Protein AF-W2RFT2-F1 (afdb_monomer_lite)

Structure (mmCIF, N/CA/C/O backbone):
data_AF-W2RFT2-F1
#
_entry.id   AF-W2RFT2-F1
#
loop_
_atom_site.group_PDB
_atom_site.id
_atom_site.type_symbol
_atom_site.label_atom_id
_atom_site.label_alt_id
_atom_site.label_comp_id
_atom_site.label_asym_id
_atom_site.label_entity_id
_atom_site.label_seq_id
_atom_site.pdbx_PDB_ins_code
_atom_site.Cartn_x
_atom_site.Cartn_y
_atom_site.Cartn_z
_atom_site.occupancy
_atom_site.B_iso_or_equiv
_atom_site.auth_seq_id
_atom_site.auth_comp_id
_atom_site.auth_asym_id
_atom_site.auth_atom_id
_atom_site.pdbx_PDB_model_num
ATOM 1 N N . MET A 1 1 ? 0.121 7.613 2.760 1.00 93.19 1 MET A N 1
ATOM 2 C CA . MET A 1 1 ? -0.477 6.296 3.058 1.00 93.19 1 MET A CA 1
ATOM 3 C C . MET A 1 1 ? 0.446 5.526 3.986 1.00 93.19 1 MET A C 1
ATOM 5 O O . MET A 1 1 ? 1.654 5.618 3.805 1.00 93.19 1 MET A O 1
ATOM 9 N N . CYS A 1 2 ? -0.088 4.808 4.969 1.00 94.81 2 CYS A N 1
ATOM 10 C CA . CYS A 1 2 ? 0.691 3.955 5.868 1.00 94.81 2 CYS A CA 1
ATOM 11 C C . CYS A 1 2 ? 0.665 2.495 5.385 1.00 94.81 2 CYS A C 1
ATOM 13 O O . CYS A 1 2 ? -0.384 1.995 4.985 1.00 94.81 2 CYS A O 1
ATOM 15 N N . GLU A 1 3 ? 1.816 1.828 5.404 1.00 95.19 3 GLU A N 1
ATOM 16 C CA . GLU A 1 3 ? 1.982 0.445 4.951 1.00 95.19 3 GLU A CA 1
ATOM 17 C C . GLU A 1 3 ? 1.470 -0.546 6.004 1.00 95.19 3 GLU A C 1
ATOM 19 O O . GLU A 1 3 ? 2.063 -0.678 7.078 1.00 95.19 3 GLU A O 1
ATOM 24 N N . LEU A 1 4 ? 0.383 -1.259 5.710 1.00 94.44 4 LEU A N 1
ATOM 25 C CA . LEU A 1 4 ? -0.156 -2.299 6.587 1.00 94.44 4 LEU A CA 1
ATOM 26 C C . LEU A 1 4 ? 0.537 -3.643 6.361 1.00 94.44 4 LEU A C 1
ATOM 28 O O . LEU A 1 4 ? 0.869 -4.321 7.337 1.00 94.44 4 LEU A O 1
ATOM 32 N N . ASP A 1 5 ? 0.728 -4.015 5.096 1.00 93.50 5 ASP A N 1
ATOM 33 C CA . ASP A 1 5 ? 1.350 -5.270 4.680 1.00 93.50 5 ASP A CA 1
ATOM 34 C C . ASP A 1 5 ? 1.719 -5.238 3.196 1.00 93.50 5 ASP A C 1
ATOM 36 O O . ASP A 1 5 ? 0.999 -4.633 2.404 1.00 93.50 5 ASP A O 1
ATOM 40 N N . PHE A 1 6 ? 2.766 -5.955 2.800 1.00 93.38 6 PHE A N 1
ATOM 41 C CA . PHE A 1 6 ? 3.185 -6.031 1.405 1.00 93.38 6 PHE A CA 1
ATOM 42 C C . PHE A 1 6 ? 3.555 -7.454 0.993 1.00 93.38 6 PHE A C 1
ATOM 44 O O . PHE A 1 6 ? 4.155 -8.212 1.749 1.00 93.38 6 PHE A O 1
ATOM 51 N N . GLU A 1 7 ? 3.258 -7.792 -0.258 1.00 91.88 7 GLU A N 1
ATOM 52 C CA . GLU A 1 7 ? 3.575 -9.087 -0.856 1.00 91.88 7 GLU A CA 1
ATOM 53 C C . GLU A 1 7 ? 4.327 -8.904 -2.181 1.00 91.88 7 GLU A C 1
ATOM 55 O O . GLU A 1 7 ? 4.038 -8.001 -2.974 1.00 91.88 7 GLU A O 1
ATOM 60 N N . ARG A 1 8 ? 5.318 -9.763 -2.445 1.00 88.38 8 ARG A N 1
ATOM 61 C CA . ARG A 1 8 ? 5.943 -9.845 -3.771 1.00 88.38 8 ARG A CA 1
ATOM 62 C C . ARG A 1 8 ? 5.053 -10.671 -4.681 1.00 88.38 8 ARG A C 1
ATOM 64 O O . ARG A 1 8 ? 4.617 -11.753 -4.316 1.00 88.38 8 ARG A O 1
ATOM 71 N N . ILE A 1 9 ? 4.815 -10.164 -5.882 1.00 88.38 9 ILE A N 1
ATOM 72 C CA . ILE A 1 9 ? 4.056 -10.896 -6.895 1.00 88.38 9 ILE A CA 1
ATOM 73 C C . ILE A 1 9 ? 4.961 -12.008 -7.435 1.00 88.38 9 ILE A C 1
ATOM 75 O O . ILE A 1 9 ? 6.084 -11.704 -7.831 1.00 88.38 9 ILE A O 1
ATOM 79 N N . ASP A 1 10 ? 4.462 -13.247 -7.523 1.00 73.69 10 ASP A N 1
ATOM 80 C CA . ASP A 1 10 ? 5.185 -14.509 -7.826 1.00 73.69 10 ASP A CA 1
ATOM 81 C C . ASP A 1 10 ? 6.162 -14.490 -9.017 1.00 73.69 10 ASP A C 1
ATOM 83 O O . ASP A 1 10 ? 7.015 -15.360 -9.166 1.00 73.69 10 ASP A O 1
ATOM 87 N N . THR A 1 11 ? 6.064 -13.495 -9.897 1.00 70.56 11 THR A N 1
ATOM 88 C CA . THR A 1 11 ? 6.973 -13.327 -11.039 1.00 70.56 11 THR A CA 1
ATOM 89 C C . THR A 1 11 ? 8.139 -12.376 -10.770 1.00 70.56 11 THR A C 1
ATOM 91 O O . THR A 1 11 ? 8.927 -12.102 -11.677 1.00 70.56 11 THR A O 1
ATOM 94 N N . ASP A 1 12 ? 8.250 -11.852 -9.548 1.00 68.19 12 ASP A N 1
ATOM 95 C CA . ASP A 1 12 ? 9.243 -10.858 -9.140 1.00 68.19 12 ASP A CA 1
ATOM 96 C C . ASP A 1 12 ? 9.222 -9.589 -10.010 1.00 68.19 12 ASP A C 1
ATOM 98 O O . ASP A 1 12 ? 10.237 -8.917 -10.224 1.00 68.19 12 ASP A O 1
ATOM 102 N N . LYS A 1 13 ? 8.042 -9.299 -10.571 1.00 83.19 13 LYS A N 1
ATOM 103 C CA . LYS A 1 13 ? 7.777 -8.157 -11.455 1.00 83.19 13 LYS A CA 1
ATOM 104 C C . LYS A 1 13 ? 7.172 -6.972 -10.713 1.00 83.19 13 LYS A C 1
ATOM 106 O O . LYS A 1 13 ? 6.931 -5.942 -11.335 1.00 83.19 13 LYS A O 1
ATOM 111 N N . GLY A 1 14 ? 6.898 -7.108 -9.420 1.00 88.12 14 GLY A N 1
ATOM 112 C CA . GLY A 1 14 ? 6.308 -6.046 -8.628 1.00 88.12 14 GLY A CA 1
ATOM 113 C C . GLY A 1 14 ? 6.002 -6.454 -7.196 1.00 88.12 14 GLY A C 1
ATOM 114 O O . GLY A 1 14 ? 6.162 -7.610 -6.800 1.00 88.12 14 GLY A O 1
ATOM 115 N N . THR A 1 15 ? 5.546 -5.471 -6.435 1.00 91.06 15 THR A N 1
ATOM 116 C CA . THR A 1 15 ? 5.120 -5.594 -5.046 1.00 91.06 15 THR A CA 1
ATOM 117 C C . THR A 1 15 ? 3.688 -5.094 -4.944 1.00 91.06 15 THR A C 1
ATOM 119 O O . THR A 1 15 ? 3.382 -4.002 -5.421 1.00 91.06 15 THR A O 1
ATOM 122 N N . ARG A 1 16 ? 2.807 -5.868 -4.320 1.00 93.38 16 ARG A N 1
ATOM 123 C CA . ARG A 1 16 ? 1.469 -5.416 -3.956 1.00 93.38 16 ARG A CA 1
ATOM 124 C C . ARG A 1 16 ? 1.496 -4.934 -2.513 1.00 93.38 16 ARG A C 1
ATOM 126 O O . ARG A 1 16 ? 1.894 -5.663 -1.615 1.00 93.38 16 ARG A O 1
ATOM 133 N N . LEU A 1 17 ? 1.117 -3.679 -2.329 1.00 94.81 17 LEU A N 1
ATOM 134 C CA . LEU A 1 17 ? 1.065 -2.987 -1.051 1.00 94.81 17 LEU A CA 1
ATOM 135 C C . LEU A 1 17 ? -0.378 -2.945 -0.569 1.00 94.81 17 LEU A C 1
ATOM 137 O O . LEU A 1 17 ? -1.304 -2.712 -1.357 1.00 94.81 17 LEU A O 1
ATOM 141 N N . THR A 1 18 ? -0.559 -3.132 0.726 1.00 95.56 18 THR A N 1
ATOM 142 C CA . THR A 1 18 ? -1.825 -2.944 1.422 1.00 95.56 18 THR A CA 1
ATOM 143 C C . THR A 1 18 ? -1.675 -1.711 2.283 1.00 95.56 18 THR A C 1
ATOM 145 O O . THR A 1 18 ? -0.946 -1.697 3.271 1.00 95.56 18 THR A O 1
ATOM 148 N N . LEU A 1 19 ? -2.357 -0.650 1.876 1.00 95.81 19 LEU A N 1
ATOM 149 C CA . LEU A 1 19 ? -2.182 0.677 2.432 1.00 95.81 19 LEU A CA 1
ATOM 150 C C . LEU A 1 19 ? -3.406 1.077 3.245 1.00 95.81 19 LEU A C 1
ATOM 152 O O . LEU A 1 19 ? -4.535 0.823 2.839 1.00 95.81 19 LEU A O 1
ATOM 156 N N . ILE A 1 20 ? -3.174 1.753 4.361 1.00 94.81 20 ILE A N 1
ATOM 157 C CA . ILE A 1 20 ? -4.200 2.450 5.139 1.00 94.81 20 ILE A CA 1
ATOM 158 C C . ILE A 1 20 ? -3.902 3.950 5.137 1.00 94.81 20 ILE A C 1
ATOM 160 O O . ILE A 1 20 ? -2.869 4.405 4.626 1.00 94.81 20 ILE A O 1
ATOM 164 N N . ASP A 1 21 ? -4.809 4.731 5.710 1.00 92.31 21 ASP A N 1
ATOM 165 C CA . ASP A 1 21 ? -4.631 6.172 5.802 1.00 92.31 21 ASP A CA 1
ATOM 166 C C . ASP A 1 21 ? -3.307 6.555 6.499 1.00 92.31 21 ASP A C 1
ATOM 168 O O . ASP A 1 21 ? -2.823 5.874 7.404 1.00 92.31 21 ASP A O 1
ATOM 172 N N . ALA A 1 22 ? -2.684 7.646 6.052 1.00 89.25 22 ALA A N 1
ATOM 173 C CA . ALA A 1 22 ? -1.402 8.114 6.570 1.00 89.25 22 ALA A CA 1
ATOM 174 C C . ALA A 1 22 ? -1.467 8.462 8.066 1.00 89.25 22 ALA A C 1
ATOM 176 O O . ALA A 1 22 ? -0.518 8.170 8.795 1.00 89.25 22 ALA A O 1
ATOM 177 N N . GLU A 1 23 ? -2.587 9.028 8.528 1.00 87.69 23 GLU A N 1
ATOM 178 C CA . GLU A 1 23 ? -2.797 9.413 9.932 1.00 87.69 23 GLU A CA 1
ATOM 179 C C . GLU A 1 23 ? -2.771 8.200 10.871 1.00 87.69 23 GLU A C 1
ATOM 181 O O . GLU A 1 23 ? -2.335 8.286 12.022 1.00 87.69 23 GLU A O 1
ATOM 186 N N . SER A 1 24 ? -3.120 7.024 10.340 1.00 86.69 24 SER A N 1
ATOM 187 C CA . SER A 1 24 ? -3.031 5.754 11.062 1.00 86.69 24 SER A CA 1
ATOM 188 C C . SER A 1 24 ? -1.593 5.376 11.438 1.00 86.69 24 SER A C 1
ATOM 190 O O . SER A 1 24 ? -1.393 4.561 12.338 1.00 86.69 24 SER A O 1
ATOM 192 N N . GLY A 1 25 ? -0.580 5.980 10.805 1.00 85.19 25 GLY A N 1
ATOM 193 C CA . GLY A 1 25 ? 0.831 5.736 11.106 1.00 85.19 25 GLY A CA 1
ATOM 194 C C . GLY A 1 25 ? 1.216 6.054 12.555 1.00 85.19 25 GLY A C 1
ATOM 195 O O . GLY A 1 25 ? 1.999 5.313 13.148 1.00 85.19 25 GLY A O 1
ATOM 196 N N . VAL A 1 26 ? 0.615 7.084 13.170 1.00 88.94 26 VAL A N 1
ATOM 197 C CA . VAL A 1 26 ? 0.888 7.463 14.576 1.00 88.94 26 VAL A CA 1
ATOM 198 C C . VAL A 1 26 ? 0.495 6.340 15.540 1.00 88.94 26 VAL A C 1
ATOM 200 O O . VAL A 1 26 ? 1.195 6.056 16.509 1.00 88.94 26 VAL A O 1
ATOM 203 N N . GLN A 1 27 ? -0.625 5.668 15.261 1.00 90.00 27 GLN A N 1
ATOM 204 C CA . GLN A 1 27 ? -1.195 4.617 16.109 1.00 90.00 27 GLN A CA 1
ATOM 205 C C . GLN A 1 27 ? -1.107 3.236 15.454 1.00 90.00 27 GLN A C 1
ATOM 207 O O . GLN A 1 27 ? -1.919 2.350 15.741 1.00 90.00 27 GLN A O 1
ATOM 212 N N . PHE A 1 28 ? -0.108 3.033 14.589 1.00 91.81 28 PHE A N 1
ATOM 213 C CA . PHE A 1 28 ? -0.028 1.867 13.715 1.00 91.81 28 PHE A CA 1
ATOM 214 C C . PHE A 1 28 ? -0.171 0.539 14.468 1.00 91.81 28 PHE A C 1
ATOM 216 O O . PHE A 1 28 ? -0.935 -0.330 14.058 1.00 91.81 28 PHE A O 1
ATOM 223 N N . LYS A 1 29 ? 0.509 0.389 15.615 1.00 92.31 29 LYS A N 1
ATOM 224 C CA . LYS A 1 29 ? 0.441 -0.836 16.432 1.00 92.31 29 LYS A CA 1
ATOM 225 C C . LYS A 1 29 ? -0.991 -1.151 16.875 1.00 92.31 29 LYS A C 1
ATOM 227 O O . LYS A 1 29 ? -1.447 -2.279 16.709 1.00 92.31 29 LYS A O 1
ATOM 232 N N . SER A 1 30 ? -1.705 -0.156 17.399 1.00 92.56 30 SER A N 1
ATOM 233 C CA . SER A 1 30 ? -3.087 -0.303 17.865 1.00 92.56 30 SER A CA 1
ATOM 234 C C . SER A 1 30 ? -4.040 -0.599 16.709 1.00 92.56 30 SER A C 1
ATOM 236 O O . SER A 1 30 ? -4.903 -1.469 16.818 1.00 92.56 30 SER A O 1
ATOM 238 N N . ILE A 1 31 ? -3.864 0.092 15.581 1.00 91.81 31 ILE A N 1
ATOM 239 C CA . ILE A 1 31 ? -4.686 -0.098 14.383 1.00 91.81 31 ILE A CA 1
ATOM 240 C C . ILE A 1 31 ? -4.460 -1.486 13.788 1.00 91.81 31 ILE A C 1
ATOM 242 O O . ILE A 1 31 ? -5.428 -2.176 13.483 1.00 91.81 31 ILE A O 1
ATOM 246 N N . ARG A 1 32 ? -3.214 -1.960 13.722 1.00 92.50 32 ARG A N 1
ATOM 247 C CA . ARG A 1 32 ? -2.889 -3.305 13.233 1.00 92.50 32 ARG A CA 1
ATOM 248 C C . ARG A 1 32 ? -3.581 -4.398 14.050 1.00 92.50 32 ARG A C 1
ATOM 250 O O . ARG A 1 32 ? -4.136 -5.326 13.468 1.00 92.50 32 ARG A O 1
ATOM 257 N N . VAL A 1 33 ? -3.618 -4.265 15.379 1.00 93.38 33 VAL A N 1
ATOM 258 C CA . VAL A 1 33 ? -4.352 -5.198 16.255 1.00 93.38 33 VAL A CA 1
ATOM 259 C C . VAL A 1 33 ? -5.858 -5.156 15.977 1.00 93.38 33 VAL A C 1
ATOM 261 O O . VAL A 1 33 ? -6.494 -6.206 15.918 1.00 93.38 33 VAL A O 1
ATOM 264 N N . LYS A 1 34 ? -6.444 -3.968 15.769 1.00 91.69 34 LYS A N 1
ATOM 265 C CA . LYS A 1 34 ? -7.864 -3.843 15.391 1.00 91.69 34 LYS A CA 1
ATOM 266 C C . LYS A 1 34 ? -8.143 -4.518 14.046 1.00 91.69 34 LYS A C 1
ATOM 268 O O . LYS A 1 34 ? -9.092 -5.288 13.948 1.00 91.69 34 LYS A O 1
ATOM 273 N N . PHE A 1 35 ? -7.283 -4.308 13.050 1.00 91.38 35 PHE A N 1
ATOM 274 C CA . PHE A 1 35 ? -7.393 -4.938 11.732 1.00 91.38 35 PHE A CA 1
ATOM 275 C C . PHE A 1 35 ? -7.368 -6.466 11.799 1.00 91.38 35 PHE A C 1
ATOM 277 O O . PHE A 1 35 ? -8.152 -7.114 11.115 1.00 91.38 35 PHE A O 1
ATOM 284 N N . GLN A 1 36 ? -6.527 -7.053 12.652 1.00 89.94 36 GLN A N 1
ATOM 285 C CA . GLN A 1 36 ? -6.466 -8.509 12.833 1.00 89.94 36 GLN A CA 1
ATOM 286 C C . GLN A 1 36 ? -7.768 -9.112 13.382 1.00 89.94 36 GLN A C 1
ATOM 288 O O . GLN A 1 36 ? -8.023 -10.293 13.165 1.00 89.94 36 GLN A O 1
ATOM 293 N N . ARG A 1 37 ? -8.596 -8.317 14.073 1.00 93.25 37 ARG A N 1
ATOM 294 C CA . ARG A 1 37 ? -9.890 -8.749 14.631 1.00 93.25 37 ARG A CA 1
ATOM 295 C C . ARG A 1 37 ? -11.057 -8.607 13.650 1.00 93.25 37 ARG A C 1
ATOM 297 O O . ARG A 1 37 ? -12.128 -9.148 13.909 1.00 93.25 37 ARG A O 1
ATOM 304 N N . LEU A 1 38 ? -10.877 -7.863 12.561 1.00 92.38 38 LEU A N 1
ATOM 305 C CA . LEU A 1 38 ? -11.882 -7.724 11.509 1.00 92.38 38 LEU A CA 1
ATOM 306 C C . LEU A 1 38 ? -11.847 -8.950 10.589 1.00 92.38 38 LEU A C 1
ATOM 308 O O . LEU A 1 38 ? -10.768 -9.459 10.274 1.00 92.38 38 LEU A O 1
ATOM 312 N N . ASP A 1 39 ? -13.012 -9.393 10.117 1.00 92.38 39 ASP A N 1
ATOM 313 C CA . ASP A 1 39 ? -13.085 -10.340 9.000 1.00 92.38 39 ASP A CA 1
ATOM 314 C C . ASP A 1 39 ? -12.628 -9.685 7.690 1.00 92.38 39 ASP A C 1
ATOM 316 O O . ASP A 1 39 ? -12.435 -8.471 7.590 1.00 92.38 39 ASP A O 1
ATOM 320 N N . GLU A 1 40 ? -12.421 -10.515 6.675 1.00 87.56 40 GLU A N 1
ATOM 321 C CA . GLU A 1 40 ? -11.818 -10.094 5.419 1.00 87.56 40 GLU A CA 1
ATOM 322 C C . GLU A 1 40 ? -12.611 -9.005 4.685 1.00 87.56 40 GLU A C 1
ATOM 324 O O . GLU A 1 40 ? -11.995 -8.074 4.162 1.00 87.56 40 GLU A O 1
ATOM 329 N N . LEU A 1 41 ? -13.945 -9.083 4.675 1.00 88.19 41 LEU A N 1
ATOM 330 C CA . LEU A 1 41 ? -14.794 -8.119 3.966 1.00 88.19 41 LEU A CA 1
ATOM 331 C C . LEU A 1 41 ? -14.699 -6.746 4.632 1.00 88.19 41 LEU A C 1
ATOM 333 O O . LEU A 1 41 ? -14.438 -5.743 3.969 1.00 88.19 41 LEU A O 1
ATOM 337 N N . ARG A 1 42 ? -14.785 -6.701 5.968 1.00 89.62 42 ARG A N 1
ATOM 338 C CA . ARG A 1 42 ? -14.607 -5.444 6.712 1.00 89.62 42 ARG A CA 1
ATOM 339 C C . ARG A 1 42 ? -13.206 -4.866 6.552 1.00 89.62 42 ARG A C 1
ATOM 341 O O . ARG A 1 42 ? -13.070 -3.654 6.440 1.00 89.62 42 ARG A O 1
ATOM 348 N N . ARG A 1 43 ? -12.156 -5.695 6.499 1.00 90.81 43 ARG A N 1
ATOM 349 C CA . ARG A 1 43 ? -10.786 -5.201 6.253 1.00 90.81 43 ARG A CA 1
ATOM 350 C C . ARG A 1 43 ? -10.661 -4.497 4.902 1.00 90.81 43 ARG A C 1
ATOM 352 O O . ARG A 1 43 ? -10.016 -3.453 4.843 1.00 90.81 43 ARG A O 1
ATOM 359 N N . LYS A 1 44 ? -11.281 -5.037 3.843 1.00 89.44 44 LYS A N 1
ATOM 360 C CA . LYS A 1 44 ? -11.208 -4.492 2.471 1.00 89.44 44 LYS A CA 1
ATOM 361 C C . LYS A 1 44 ? -11.717 -3.054 2.359 1.00 89.44 44 LYS A C 1
ATOM 363 O O . LYS A 1 44 ? -11.170 -2.281 1.581 1.00 89.44 44 LYS A O 1
ATOM 368 N N . GLN A 1 45 ? -12.682 -2.670 3.194 1.00 89.81 45 GLN A N 1
ATOM 369 C CA . GLN A 1 45 ? -13.266 -1.324 3.198 1.00 89.81 45 GLN A CA 1
ATOM 370 C C . GLN A 1 45 ? -12.304 -0.229 3.681 1.00 89.81 45 GLN A C 1
ATOM 372 O O . GLN A 1 45 ? -12.491 0.939 3.351 1.00 89.81 45 GLN A O 1
ATOM 377 N N . TYR A 1 46 ? -11.271 -0.591 4.446 1.00 91.25 46 TYR A N 1
ATOM 378 C CA . TYR A 1 46 ? -10.322 0.361 5.031 1.00 91.25 46 TYR A CA 1
ATOM 379 C C . TYR A 1 46 ? -8.950 0.352 4.356 1.00 91.25 46 TYR A C 1
ATOM 381 O O . TYR A 1 46 ? -8.063 1.099 4.773 1.00 91.25 46 TYR A O 1
ATOM 389 N N . VAL A 1 47 ? -8.751 -0.506 3.352 1.00 94.12 47 VAL A N 1
ATOM 390 C CA . VAL A 1 47 ? -7.466 -0.640 2.665 1.00 94.12 47 VAL A CA 1
ATOM 391 C C . VAL A 1 47 ? -7.541 -0.146 1.232 1.00 94.12 47 VAL A C 1
ATOM 393 O O . VAL A 1 47 ? -8.527 -0.319 0.518 1.00 94.12 47 VAL A O 1
ATOM 396 N N . PHE A 1 48 ? -6.430 0.426 0.797 1.00 95.75 48 PHE A N 1
ATOM 397 C CA . PHE A 1 48 ? -6.137 0.694 -0.594 1.00 95.75 48 PHE A CA 1
ATOM 398 C C . PHE A 1 48 ? -5.050 -0.278 -1.056 1.00 95.75 48 PHE A C 1
ATOM 400 O O . PHE A 1 48 ? -3.956 -0.311 -0.490 1.00 95.75 48 PHE A O 1
ATOM 407 N N . HIS A 1 49 ? -5.327 -1.076 -2.083 1.00 95.81 49 HIS A N 1
ATOM 408 C CA . HIS A 1 49 ? -4.323 -1.954 -2.676 1.00 95.81 49 HIS A CA 1
ATOM 409 C C . HIS A 1 49 ? -3.567 -1.231 -3.784 1.00 95.81 49 HIS A C 1
ATOM 411 O O . HIS A 1 49 ? -4.146 -0.833 -4.795 1.00 95.81 49 HIS A O 1
ATOM 417 N N . LEU A 1 50 ? -2.253 -1.111 -3.637 1.00 95.44 50 LEU A N 1
ATOM 418 C CA . LEU A 1 50 ? -1.401 -0.515 -4.657 1.00 95.44 50 LEU A CA 1
ATOM 419 C C . LEU A 1 50 ? -0.466 -1.567 -5.235 1.00 95.44 50 LEU A C 1
ATOM 421 O O . LEU A 1 50 ? 0.357 -2.133 -4.524 1.00 95.44 50 LEU A O 1
ATOM 425 N N . THR A 1 51 ? -0.547 -1.797 -6.541 1.00 94.00 51 THR A N 1
ATOM 426 C CA . THR A 1 51 ? 0.426 -2.646 -7.233 1.00 94.00 51 THR A CA 1
ATOM 427 C C . THR A 1 51 ? 1.573 -1.797 -7.762 1.00 94.00 51 THR A C 1
ATOM 429 O O . THR A 1 51 ? 1.389 -1.012 -8.691 1.00 94.00 51 THR A O 1
ATOM 432 N N . LEU A 1 52 ? 2.763 -1.954 -7.192 1.00 91.69 52 LEU A N 1
ATOM 433 C CA . LEU A 1 52 ? 3.987 -1.338 -7.682 1.00 91.69 52 LEU A CA 1
ATOM 434 C C . LEU A 1 52 ? 4.719 -2.296 -8.621 1.00 91.69 52 LEU A C 1
ATOM 436 O O . LEU A 1 52 ? 5.285 -3.293 -8.186 1.00 91.69 52 LEU A O 1
ATOM 440 N N . TRP A 1 53 ? 4.757 -1.969 -9.904 1.00 89.69 53 TRP A N 1
ATOM 441 C CA . TRP A 1 53 ? 5.496 -2.727 -10.906 1.00 89.69 53 TRP A CA 1
ATOM 442 C C . TRP A 1 53 ? 6.965 -2.316 -10.920 1.00 89.69 53 TRP A C 1
ATOM 444 O O . TRP A 1 53 ? 7.285 -1.126 -10.993 1.00 89.69 53 TRP A O 1
ATOM 454 N N . ASP A 1 54 ? 7.857 -3.302 -10.882 1.00 84.31 54 ASP A N 1
ATOM 455 C CA . ASP A 1 54 ? 9.292 -3.078 -10.996 1.00 84.31 54 ASP A CA 1
ATOM 456 C C . ASP A 1 54 ? 9.658 -2.617 -12.414 1.00 84.31 54 ASP A C 1
ATOM 458 O O . ASP A 1 54 ? 9.045 -3.045 -13.403 1.00 84.31 54 ASP A O 1
ATOM 462 N N . PRO A 1 55 ? 10.690 -1.767 -12.556 1.00 79.88 55 PRO A N 1
ATOM 463 C CA . PRO A 1 55 ? 11.238 -1.478 -13.868 1.00 79.88 55 PRO A CA 1
ATOM 464 C C . PRO A 1 55 ? 11.784 -2.766 -14.495 1.00 79.88 55 PRO A C 1
ATOM 466 O O . PRO A 1 55 ? 12.186 -3.709 -13.805 1.00 79.88 55 PRO A O 1
ATOM 469 N N . LYS A 1 56 ? 11.858 -2.805 -15.831 1.00 75.56 56 LYS A N 1
ATOM 470 C CA . LYS A 1 56 ? 12.524 -3.913 -16.528 1.00 75.56 56 LYS A CA 1
ATOM 471 C C . LYS A 1 56 ? 13.946 -4.061 -15.978 1.00 75.56 56 LYS A C 1
ATOM 473 O O . LYS A 1 56 ? 14.733 -3.118 -16.046 1.00 75.56 56 LYS A O 1
ATOM 478 N N . LYS A 1 57 ? 14.260 -5.241 -15.431 1.00 68.00 57 LYS A N 1
ATOM 479 C CA . LYS A 1 57 ? 15.543 -5.524 -14.776 1.00 68.00 57 LYS A CA 1
ATOM 480 C C . LYS A 1 57 ? 16.700 -5.202 -15.731 1.00 68.00 57 LYS A C 1
ATOM 482 O O . LYS A 1 57 ? 16.855 -5.855 -16.763 1.00 68.00 57 LYS A O 1
ATOM 487 N N . LYS A 1 58 ? 17.537 -4.222 -15.377 1.00 61.03 58 LYS A N 1
ATOM 488 C CA . LYS A 1 58 ? 18.890 -4.111 -15.939 1.00 61.03 58 LYS A CA 1
ATOM 489 C C . LYS A 1 58 ? 19.741 -5.209 -15.295 1.00 61.03 58 LYS A C 1
ATOM 491 O O . LYS A 1 58 ? 19.633 -5.458 -14.093 1.00 61.03 58 LYS A O 1
ATOM 496 N N . LYS A 1 59 ? 20.549 -5.903 -16.099 1.00 50.56 59 LYS A N 1
ATOM 497 C CA . LYS A 1 59 ? 21.392 -7.024 -15.652 1.00 50.56 59 LYS A CA 1
ATOM 498 C C . LYS A 1 59 ? 22.245 -6.575 -14.450 1.00 50.56 59 LYS A C 1
ATOM 500 O O . LYS A 1 59 ? 22.995 -5.615 -14.575 1.00 50.56 59 LYS A O 1
ATOM 505 N N . GLY A 1 60 ? 22.097 -7.238 -13.299 1.00 54.12 60 GLY A N 1
ATOM 506 C CA . GLY A 1 60 ? 22.857 -6.944 -12.071 1.00 54.12 60 GLY A CA 1
ATOM 507 C C . GLY A 1 60 ? 22.172 -6.042 -11.033 1.00 54.12 60 GLY A C 1
ATOM 508 O O . GLY A 1 60 ? 22.756 -5.802 -9.982 1.00 54.12 60 GLY A O 1
ATOM 509 N N . SER A 1 61 ? 20.946 -5.563 -11.271 1.00 54.97 61 SER A N 1
ATOM 510 C CA . SER A 1 61 ? 20.187 -4.809 -10.263 1.00 54.97 61 SER A CA 1
ATOM 511 C C . SER A 1 61 ? 19.286 -5.747 -9.453 1.00 54.97 61 SER A C 1
ATOM 513 O O . SER A 1 61 ? 18.291 -6.260 -9.964 1.00 54.97 61 SER A O 1
ATOM 515 N N . GLY A 1 62 ? 19.657 -6.000 -8.195 1.00 52.41 62 GLY A N 1
ATOM 516 C CA . GLY A 1 62 ? 18.770 -6.620 -7.211 1.00 52.41 62 GLY A CA 1
ATOM 517 C C . GLY A 1 62 ? 17.750 -5.600 -6.701 1.00 52.41 62 GLY A C 1
ATOM 518 O O . GLY A 1 62 ? 18.101 -4.450 -6.432 1.00 52.41 62 GLY A O 1
ATOM 519 N N . SER A 1 63 ? 16.486 -5.999 -6.573 1.00 54.88 63 SER A N 1
ATOM 520 C CA . SER A 1 63 ? 15.455 -5.165 -5.957 1.00 54.88 63 SER A CA 1
ATOM 521 C C . SER A 1 63 ? 15.700 -5.099 -4.450 1.00 54.88 63 SER A C 1
ATOM 523 O O . SER A 1 63 ? 15.476 -6.077 -3.741 1.00 54.88 63 SER A O 1
ATOM 525 N N . LYS A 1 64 ? 16.174 -3.954 -3.950 1.00 60.94 64 LYS A N 1
ATOM 526 C CA . LYS A 1 64 ? 16.193 -3.679 -2.510 1.00 60.94 64 LYS A CA 1
ATOM 527 C C . LYS A 1 64 ? 14.749 -3.603 -2.014 1.00 60.94 64 LYS A C 1
ATOM 529 O O . LYS A 1 64 ? 13.923 -2.950 -2.652 1.00 60.94 64 LYS A O 1
ATOM 534 N N . GLU A 1 65 ? 14.458 -4.250 -0.894 1.00 62.56 65 GLU A N 1
ATOM 535 C CA . GLU A 1 65 ? 13.176 -4.114 -0.205 1.00 62.56 65 GLU A CA 1
ATOM 536 C C . GLU A 1 65 ? 12.992 -2.643 0.208 1.00 62.56 65 GLU A C 1
ATOM 538 O O . GLU A 1 65 ? 13.823 -2.082 0.927 1.00 62.56 65 GLU A O 1
ATOM 543 N N . ARG A 1 66 ? 11.979 -1.973 -0.363 1.00 77.12 66 ARG A N 1
ATOM 544 C CA . ARG A 1 66 ? 11.786 -0.512 -0.233 1.00 77.12 66 ARG A CA 1
ATOM 545 C C . ARG A 1 66 ? 10.766 -0.125 0.836 1.00 77.12 66 ARG A C 1
ATOM 547 O O . ARG A 1 66 ? 10.668 1.053 1.167 1.00 77.12 66 ARG A O 1
ATOM 554 N N . PHE A 1 67 ? 10.007 -1.094 1.339 1.00 87.56 67 PHE A N 1
ATOM 555 C CA . PHE A 1 67 ? 8.859 -0.863 2.206 1.00 87.56 67 PHE A CA 1
ATOM 556 C C . PHE A 1 67 ? 9.096 -1.455 3.584 1.00 87.56 67 PHE A C 1
ATOM 558 O O . PHE A 1 67 ? 9.689 -2.521 3.731 1.00 87.56 67 PHE A O 1
ATOM 565 N N . ARG A 1 68 ? 8.620 -0.743 4.601 1.00 91.88 68 ARG A N 1
ATOM 566 C CA . ARG A 1 68 ? 8.592 -1.197 5.985 1.00 91.88 68 ARG A CA 1
ATOM 567 C C . ARG A 1 68 ? 7.152 -1.144 6.459 1.00 91.88 68 ARG A C 1
ATOM 569 O O . ARG A 1 68 ? 6.513 -0.103 6.338 1.00 91.88 68 ARG A O 1
ATOM 576 N N . VAL A 1 69 ? 6.671 -2.232 7.054 1.00 93.50 69 VAL A N 1
ATOM 577 C CA . VAL A 1 69 ? 5.367 -2.264 7.728 1.00 93.50 69 VAL A CA 1
ATOM 578 C C . VAL A 1 69 ? 5.310 -1.158 8.794 1.00 93.50 69 VAL A C 1
ATOM 580 O O . VAL A 1 69 ? 6.220 -1.025 9.616 1.00 93.50 69 VAL A O 1
ATOM 583 N N . GLY A 1 70 ? 4.260 -0.340 8.758 1.00 93.12 70 GLY A N 1
ATOM 584 C CA . GLY A 1 70 ? 4.091 0.865 9.574 1.00 93.12 70 GLY A CA 1
ATOM 585 C C . GLY A 1 70 ? 4.822 2.108 9.054 1.00 93.12 70 GLY A C 1
ATOM 586 O O . GLY A 1 70 ? 4.684 3.181 9.637 1.00 93.12 70 GLY A O 1
ATOM 587 N N . GLY A 1 71 ? 5.597 1.998 7.972 1.00 92.75 71 GLY A N 1
ATOM 588 C CA . GLY A 1 71 ? 6.164 3.145 7.268 1.00 92.75 71 GLY A CA 1
ATOM 589 C C . GLY A 1 71 ? 5.069 3.971 6.595 1.00 92.75 71 GLY A C 1
ATOM 590 O O . GLY A 1 71 ? 4.040 3.436 6.181 1.00 92.75 71 GLY A O 1
ATOM 591 N N . VAL A 1 72 ? 5.276 5.284 6.495 1.00 93.81 72 VAL A N 1
ATOM 592 C CA . VAL A 1 72 ? 4.347 6.188 5.810 1.00 93.81 72 VAL A CA 1
ATOM 593 C C . VAL A 1 72 ? 4.999 6.699 4.543 1.00 93.81 72 VAL A C 1
ATOM 595 O O . VAL A 1 72 ? 6.123 7.189 4.562 1.00 93.81 72 VAL A O 1
ATOM 598 N N . TYR A 1 73 ? 4.278 6.568 3.437 1.00 92.81 73 TYR A N 1
ATOM 599 C CA . TYR A 1 73 ? 4.776 6.855 2.105 1.00 92.81 73 TYR A CA 1
ATOM 600 C C . TYR A 1 73 ? 3.841 7.806 1.364 1.00 92.81 73 TYR A C 1
ATOM 602 O O . TYR A 1 73 ? 2.608 7.705 1.444 1.00 92.81 73 TYR A O 1
ATOM 610 N N . GLU A 1 74 ? 4.439 8.723 0.613 1.00 92.81 74 GLU A N 1
ATOM 611 C CA . GLU A 1 74 ? 3.764 9.490 -0.422 1.00 92.81 74 GLU A CA 1
ATOM 612 C C . GLU A 1 74 ? 3.924 8.759 -1.759 1.00 92.81 74 GLU A C 1
ATOM 614 O O . GLU A 1 74 ? 5.042 8.465 -2.188 1.00 92.81 74 GLU A O 1
ATOM 619 N N . PHE A 1 75 ? 2.798 8.475 -2.414 1.00 92.44 75 PHE A N 1
ATOM 620 C CA . PHE A 1 75 ? 2.750 7.845 -3.729 1.00 92.44 75 PHE A CA 1
ATOM 621 C C . PHE A 1 75 ? 2.229 8.852 -4.753 1.00 92.44 75 PHE A C 1
ATOM 623 O O . PHE A 1 75 ? 1.134 9.393 -4.600 1.00 92.44 75 PHE A O 1
ATOM 630 N N . ARG A 1 76 ? 2.991 9.095 -5.820 1.00 92.19 76 ARG A N 1
ATOM 631 C CA . ARG A 1 76 ? 2.640 10.038 -6.891 1.00 92.19 76 ARG A CA 1
ATOM 632 C C . ARG A 1 76 ? 2.428 9.307 -8.206 1.00 92.19 76 ARG A C 1
ATOM 634 O O . ARG A 1 76 ? 3.095 8.317 -8.486 1.00 92.19 76 ARG A O 1
ATOM 641 N N . LYS A 1 77 ? 1.561 9.863 -9.060 1.00 91.94 77 LYS A N 1
ATOM 642 C CA . LYS A 1 77 ? 1.269 9.337 -10.408 1.00 91.94 77 LYS A CA 1
ATOM 643 C C . LYS A 1 77 ? 0.743 7.892 -10.384 1.00 91.94 77 LYS A C 1
ATOM 645 O O . LYS A 1 77 ? 1.141 7.074 -11.208 1.00 91.94 77 LYS A O 1
ATOM 650 N N . ILE A 1 78 ? -0.142 7.584 -9.434 1.00 93.75 78 ILE A N 1
ATOM 651 C CA . ILE A 1 78 ? -0.873 6.313 -9.423 1.00 93.75 78 ILE A CA 1
ATOM 652 C C . ILE A 1 78 ? -1.786 6.271 -10.657 1.00 93.75 78 ILE A C 1
ATOM 654 O O . ILE A 1 78 ? -2.507 7.224 -10.949 1.00 93.75 78 ILE A O 1
ATOM 658 N N . HIS A 1 79 ? -1.730 5.164 -11.381 1.00 94.00 79 HIS A N 1
ATOM 659 C CA . HIS A 1 79 ? -2.529 4.858 -12.558 1.00 94.00 79 HIS A CA 1
ATOM 660 C C . HIS A 1 79 ? -3.630 3.851 -12.226 1.00 94.00 79 HIS A C 1
ATOM 662 O O . HIS A 1 79 ? -3.565 3.149 -11.215 1.00 94.00 79 HIS A O 1
ATOM 668 N N . SER A 1 80 ? -4.618 3.760 -13.121 1.00 93.69 80 SER A N 1
ATOM 669 C CA . SER A 1 80 ? -5.697 2.769 -13.057 1.00 93.69 80 SER A CA 1
ATOM 670 C C . SER A 1 80 ? -6.347 2.707 -11.675 1.00 93.69 80 SER A C 1
ATOM 672 O O . SER A 1 80 ? -6.473 1.629 -11.104 1.00 93.69 80 SER A O 1
ATOM 674 N N . VAL A 1 81 ? -6.703 3.861 -11.105 1.00 95.19 81 VAL A N 1
ATOM 675 C CA . VAL A 1 81 ? -7.411 3.905 -9.822 1.00 95.19 81 VAL A CA 1
ATOM 676 C C . VAL A 1 81 ? -8.852 3.474 -10.057 1.00 95.19 81 VAL A C 1
ATOM 678 O O . VAL A 1 81 ? -9.553 4.078 -10.866 1.00 95.19 81 VAL A O 1
ATOM 681 N N . HIS A 1 82 ? -9.277 2.412 -9.385 1.00 94.44 82 HIS A N 1
ATOM 682 C CA . HIS A 1 82 ? -10.619 1.856 -9.520 1.00 94.44 82 HIS A CA 1
ATOM 683 C C . HIS A 1 82 ? -11.054 1.175 -8.222 1.00 94.44 82 HIS A C 1
ATOM 685 O O . HIS A 1 82 ? -10.239 0.896 -7.345 1.00 94.44 82 HIS A O 1
ATOM 691 N N . TYR A 1 83 ? -12.353 0.922 -8.096 1.00 93.62 83 TYR A N 1
ATOM 692 C CA . TYR A 1 83 ? -12.927 0.156 -6.997 1.00 93.62 83 TYR A CA 1
ATOM 693 C C . TYR A 1 83 ? -13.416 -1.183 -7.547 1.00 93.62 83 TYR A C 1
ATOM 695 O O . TYR A 1 83 ? -14.253 -1.207 -8.451 1.00 93.62 83 TYR A O 1
ATOM 703 N N . PHE A 1 84 ? -12.862 -2.289 -7.052 1.00 88.31 84 PHE A N 1
ATOM 704 C CA . PHE A 1 84 ? -13.192 -3.637 -7.515 1.00 88.31 84 PHE A CA 1
ATOM 705 C C . PHE A 1 84 ? -13.106 -4.642 -6.369 1.00 88.31 84 PHE A C 1
ATOM 707 O O . PHE A 1 84 ? -12.215 -4.551 -5.526 1.00 88.31 84 PHE A O 1
ATOM 714 N N . ALA A 1 85 ? -14.033 -5.607 -6.350 1.00 86.81 85 ALA A N 1
ATOM 715 C CA . ALA A 1 85 ? -14.132 -6.630 -5.304 1.00 86.81 85 ALA A CA 1
ATOM 716 C C . ALA A 1 85 ? -14.057 -6.038 -3.880 1.00 86.81 85 ALA A C 1
ATOM 718 O O . ALA A 1 85 ? -13.316 -6.527 -3.028 1.00 86.81 85 ALA A O 1
ATOM 719 N N . GLU A 1 86 ? -14.812 -4.955 -3.666 1.00 88.50 86 GLU A N 1
ATOM 720 C CA . GLU A 1 86 ? -14.968 -4.244 -2.387 1.00 88.50 86 GLU A CA 1
ATOM 721 C C . GLU A 1 86 ? -13.723 -3.518 -1.853 1.00 88.50 86 GLU A C 1
ATOM 723 O O . GLU A 1 86 ? -13.749 -2.980 -0.746 1.00 88.50 86 GLU A O 1
ATOM 728 N N . ALA A 1 87 ? -12.649 -3.442 -2.642 1.00 89.25 87 ALA A N 1
ATOM 729 C CA . ALA A 1 87 ? -11.436 -2.724 -2.279 1.00 89.25 87 ALA A CA 1
ATOM 730 C C . ALA A 1 87 ? -11.092 -1.651 -3.317 1.00 89.25 87 ALA A C 1
ATOM 732 O O . ALA A 1 87 ? -11.248 -1.839 -4.527 1.00 89.25 87 ALA A O 1
ATOM 733 N N . ALA A 1 88 ? -10.574 -0.521 -2.839 1.00 93.56 88 ALA A N 1
ATOM 734 C CA . ALA A 1 88 ? -9.980 0.481 -3.711 1.00 93.56 88 ALA A CA 1
ATOM 735 C C . ALA A 1 88 ? -8.593 0.002 -4.159 1.00 93.56 88 ALA A C 1
ATOM 737 O O . ALA A 1 88 ? -7.806 -0.502 -3.355 1.00 93.56 88 ALA A O 1
ATOM 738 N N . GLN A 1 89 ? -8.302 0.134 -5.451 1.00 95.81 89 GLN A N 1
ATOM 739 C CA . GLN A 1 89 ? -7.096 -0.401 -6.068 1.00 95.81 89 GLN A CA 1
ATOM 740 C C . GLN A 1 89 ? -6.440 0.622 -6.993 1.00 95.81 89 GLN A C 1
ATOM 742 O O . GLN A 1 89 ? -7.102 1.476 -7.584 1.00 95.81 89 GLN A O 1
ATOM 747 N N . GLY A 1 90 ? -5.126 0.510 -7.154 1.00 96.00 90 GLY A N 1
ATOM 748 C CA . GLY A 1 90 ? -4.351 1.298 -8.103 1.00 96.00 90 GLY A CA 1
ATOM 749 C C . GLY A 1 90 ? -3.072 0.591 -8.524 1.00 96.00 90 GLY A C 1
ATOM 750 O O . GLY A 1 90 ? -2.686 -0.448 -7.984 1.00 96.00 90 GLY A O 1
ATOM 751 N N . SER A 1 91 ? -2.392 1.158 -9.513 1.00 94.56 91 SER A N 1
ATOM 752 C CA . SER A 1 91 ? -1.114 0.651 -10.006 1.00 94.56 91 SER A CA 1
ATOM 753 C C . SER A 1 91 ? -0.108 1.775 -10.182 1.00 94.56 91 SER A C 1
ATOM 755 O O . SER A 1 91 ? -0.447 2.870 -10.611 1.00 94.56 91 SER A O 1
ATOM 757 N N . LEU A 1 92 ? 1.156 1.505 -9.895 1.00 92.81 92 LEU A N 1
ATOM 758 C CA . LEU A 1 92 ? 2.255 2.435 -10.099 1.00 92.81 92 LEU A CA 1
ATOM 759 C C . LEU A 1 92 ? 3.386 1.699 -10.803 1.00 92.81 92 LEU A C 1
ATOM 761 O O . LEU A 1 92 ? 3.735 0.586 -10.430 1.00 92.81 92 LEU A O 1
ATOM 765 N N . GLN A 1 93 ? 3.973 2.313 -11.823 1.00 89.06 93 GLN A N 1
ATOM 766 C CA . GLN A 1 93 ? 5.198 1.798 -12.419 1.00 89.06 93 GLN A CA 1
ATOM 767 C C . GLN A 1 93 ? 6.387 2.507 -11.777 1.00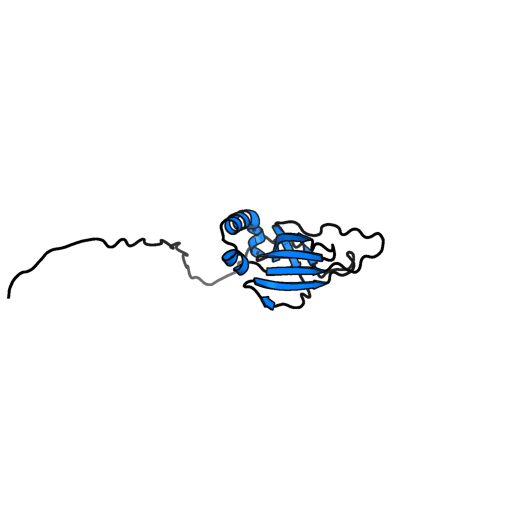 89.06 93 GLN A C 1
ATOM 769 O O . GLN A 1 93 ? 6.500 3.736 -11.887 1.00 89.06 93 GLN A O 1
ATOM 774 N N . SER A 1 94 ? 7.249 1.737 -11.113 1.00 77.44 94 SER A N 1
ATOM 775 C CA . SER A 1 94 ? 8.500 2.254 -10.570 1.00 77.44 94 SER A CA 1
ATOM 776 C C . SER A 1 94 ? 9.467 2.585 -11.708 1.00 77.44 94 SER A C 1
ATOM 778 O O . SER A 1 94 ? 9.556 1.871 -12.711 1.00 77.44 94 SER A O 1
ATOM 780 N N . ILE A 1 95 ? 10.175 3.700 -11.552 1.00 72.19 95 ILE A N 1
ATOM 781 C CA . ILE A 1 95 ? 11.279 4.113 -12.423 1.00 72.19 95 ILE A CA 1
ATOM 782 C C . ILE A 1 95 ? 12.605 3.666 -11.781 1.00 72.19 95 ILE A C 1
ATOM 784 O O . ILE A 1 95 ? 12.635 3.150 -10.663 1.00 72.19 95 ILE A O 1
ATOM 788 N N . ASP A 1 96 ? 13.710 3.829 -12.509 1.00 67.50 96 ASP A N 1
ATOM 789 C CA . ASP A 1 96 ? 15.074 3.627 -12.029 1.00 67.50 96 ASP A CA 1
ATOM 790 C C . ASP A 1 96 ? 15.250 4.126 -10.565 1.00 67.50 96 ASP A C 1
ATOM 792 O O . ASP A 1 96 ? 14.990 5.306 -10.286 1.00 67.50 96 ASP A O 1
ATOM 796 N N . PRO A 1 97 ? 15.725 3.263 -9.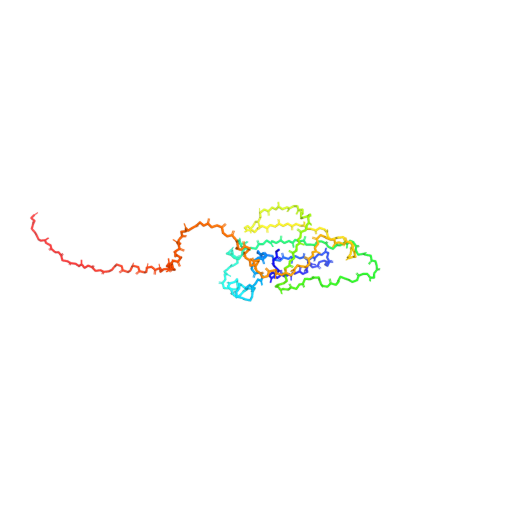637 1.00 60.12 97 PRO A N 1
ATOM 797 C CA . PRO A 1 97 ? 15.740 3.503 -8.185 1.00 60.12 97 PRO A CA 1
ATOM 798 C C . PRO A 1 97 ? 16.434 4.785 -7.702 1.00 60.12 97 PRO A C 1
ATOM 800 O O . PRO A 1 97 ? 16.187 5.215 -6.582 1.00 60.12 97 PRO A O 1
ATOM 803 N N . GLY A 1 98 ? 17.309 5.388 -8.513 1.00 60.41 98 GLY A N 1
ATOM 804 C CA . GLY A 1 98 ? 18.017 6.631 -8.175 1.00 60.41 98 GLY A CA 1
ATOM 805 C C . GLY A 1 98 ? 17.286 7.917 -8.576 1.00 60.41 98 GLY A C 1
ATOM 806 O O . GLY A 1 98 ? 17.708 9.001 -8.193 1.00 60.41 98 GLY A O 1
ATOM 807 N N . THR A 1 99 ? 16.209 7.811 -9.356 1.00 63.84 99 THR A N 1
ATOM 808 C CA . THR A 1 99 ? 15.462 8.964 -9.903 1.00 63.84 99 THR A CA 1
ATOM 809 C C . THR A 1 99 ? 13.971 8.914 -9.598 1.00 63.84 99 THR A C 1
ATOM 811 O O . THR A 1 99 ? 13.234 9.847 -9.921 1.00 63.84 99 THR A O 1
ATOM 814 N N . ASP A 1 100 ? 13.510 7.817 -9.000 1.00 71.56 100 ASP A N 1
ATOM 815 C CA . ASP A 1 100 ? 12.097 7.584 -8.761 1.00 71.56 100 ASP A CA 1
ATOM 816 C C . ASP A 1 100 ? 11.604 8.383 -7.548 1.00 71.56 100 ASP A C 1
ATOM 818 O O . ASP A 1 100 ? 11.618 7.913 -6.415 1.00 71.56 100 ASP A O 1
ATOM 822 N N . ASN A 1 101 ? 11.152 9.612 -7.798 1.00 80.56 101 ASN A N 1
ATOM 823 C CA . ASN A 1 101 ? 10.496 10.463 -6.803 1.00 80.56 101 ASN A CA 1
ATOM 824 C C . ASN A 1 101 ? 8.989 10.179 -6.665 1.00 80.56 101 ASN A C 1
ATOM 826 O O . ASN A 1 101 ? 8.258 10.992 -6.096 1.00 80.56 101 ASN A 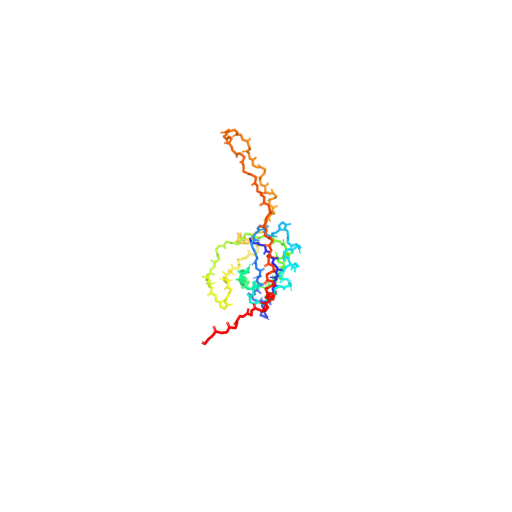O 1
ATOM 830 N N . ARG A 1 102 ? 8.498 9.071 -7.239 1.00 86.00 102 ARG A N 1
ATOM 831 C CA . ARG A 1 102 ? 7.079 8.699 -7.170 1.00 86.00 102 ARG A CA 1
ATOM 832 C C . ARG A 1 102 ? 6.719 7.999 -5.871 1.00 86.00 102 ARG A C 1
ATOM 834 O O . ARG A 1 102 ? 5.537 7.932 -5.557 1.00 86.00 102 ARG A O 1
ATOM 841 N N . VAL A 1 103 ? 7.709 7.479 -5.151 1.00 88.62 103 VAL A N 1
ATOM 842 C CA . VAL A 1 103 ? 7.539 6.833 -3.851 1.00 88.62 103 VAL A CA 1
ATOM 843 C C . VAL A 1 103 ? 8.559 7.427 -2.895 1.00 88.62 103 VAL A C 1
ATOM 845 O O . VAL A 1 103 ? 9.760 7.300 -3.119 1.00 88.62 103 VAL A O 1
ATOM 848 N N . GLN A 1 104 ? 8.089 8.074 -1.833 1.00 89.25 104 GLN A N 1
ATOM 849 C CA . GLN A 1 104 ? 8.956 8.666 -0.818 1.00 89.25 104 GLN A CA 1
ATOM 850 C C . GLN A 1 104 ? 8.455 8.293 0.572 1.00 89.25 104 GLN A C 1
ATOM 852 O O . GLN A 1 104 ? 7.277 8.477 0.861 1.00 89.25 104 GLN A O 1
ATOM 857 N N . GLU A 1 105 ? 9.338 7.771 1.427 1.00 89.88 105 GLU A N 1
ATOM 858 C CA . GLU A 1 105 ? 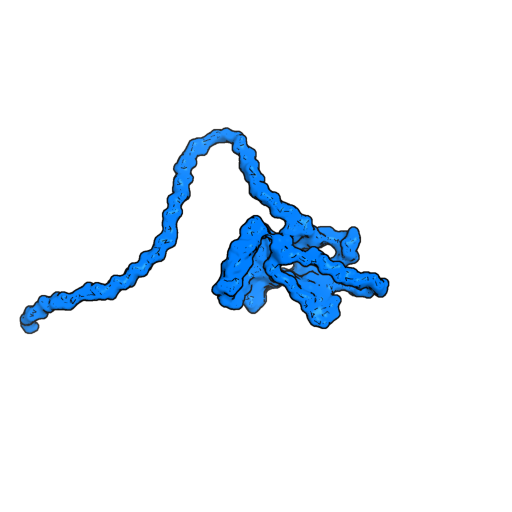9.032 7.623 2.853 1.00 89.88 105 GLU A CA 1
ATOM 859 C C . GLU A 1 105 ? 9.006 9.014 3.492 1.00 89.88 105 GLU A C 1
ATOM 861 O O . GLU A 1 105 ? 9.932 9.809 3.312 1.00 89.88 105 GLU A O 1
ATOM 866 N N . VAL A 1 106 ? 7.935 9.313 4.216 1.00 89.81 106 VAL A N 1
ATOM 867 C CA . VAL A 1 106 ? 7.711 10.596 4.878 1.00 89.81 106 VAL A CA 1
ATOM 868 C C . VAL A 1 106 ? 7.636 10.341 6.376 1.00 89.81 106 VAL A C 1
ATOM 870 O O . VAL A 1 106 ? 6.981 9.399 6.825 1.00 89.81 106 VAL A O 1
ATOM 873 N N . SER A 1 107 ? 8.296 11.180 7.174 1.00 79.62 107 SER A N 1
ATOM 874 C CA . SER A 1 107 ? 8.106 11.141 8.621 1.00 79.62 107 SER A CA 1
ATOM 875 C C . SER A 1 107 ? 6.685 11.573 8.949 1.00 79.62 107 SER A C 1
ATOM 877 O O . SER A 1 107 ? 6.221 12.607 8.464 1.00 79.62 107 SER A O 1
ATOM 879 N N . VAL A 1 108 ? 6.009 10.813 9.804 1.00 67.06 108 VAL A N 1
ATOM 880 C CA . VAL A 1 108 ? 4.721 11.234 10.345 1.00 67.06 108 VAL A CA 1
ATOM 881 C C . VAL A 1 108 ? 4.988 12.453 11.216 1.00 67.06 108 VAL A C 1
ATOM 883 O O . VAL A 1 108 ? 5.586 12.339 12.282 1.00 67.06 108 VAL A O 1
ATOM 886 N N . VAL A 1 109 ? 4.637 13.635 10.714 1.00 56.69 109 VAL A N 1
ATOM 887 C CA . VAL A 1 109 ? 4.717 14.865 11.496 1.00 56.69 109 VAL A CA 1
ATOM 888 C C . VAL A 1 109 ? 3.675 14.720 12.597 1.00 56.69 109 VAL A C 1
ATOM 890 O O . VAL A 1 109 ? 2.477 14.732 12.318 1.00 56.69 109 VAL A O 1
ATOM 893 N N . GLU A 1 110 ? 4.129 14.525 13.837 1.00 51.66 110 GLU A N 1
ATOM 894 C CA . GLU A 1 110 ? 3.272 14.679 15.009 1.00 51.66 110 GLU A CA 1
ATOM 895 C C . GLU A 1 110 ? 2.591 16.040 14.886 1.00 51.66 110 GLU A C 1
ATOM 897 O O . GLU A 1 110 ? 3.262 17.054 14.682 1.00 51.66 110 GLU A O 1
ATOM 902 N N . GLY A 1 111 ? 1.256 16.018 14.869 1.00 45.41 111 GLY A N 1
ATOM 903 C CA . GLY A 1 111 ? 0.427 17.095 14.342 1.00 45.41 111 GLY A CA 1
ATOM 904 C C . GLY A 1 111 ? 0.921 18.486 14.725 1.00 45.41 111 GLY A C 1
ATOM 905 O O . GLY A 1 111 ? 1.231 18.754 15.885 1.00 45.41 111 GLY A O 1
ATOM 906 N N . ASN A 1 112 ? 0.971 19.377 13.730 1.00 36.97 112 ASN A N 1
ATOM 907 C CA . ASN A 1 112 ? 1.252 20.793 13.921 1.00 36.97 112 ASN A CA 1
ATOM 908 C C . ASN A 1 112 ? 0.569 21.303 15.198 1.00 36.97 112 ASN A C 1
ATOM 910 O O . ASN A 1 112 ? -0.661 21.365 15.280 1.00 36.97 112 ASN A O 1
ATOM 914 N N . LYS A 1 113 ? 1.380 21.727 16.174 1.00 43.41 113 LYS A N 1
ATOM 915 C CA . LYS A 1 113 ? 0.949 22.604 17.260 1.00 43.41 113 LYS A CA 1
ATOM 916 C C . LYS A 1 113 ? 0.282 23.800 16.586 1.00 43.41 113 LYS A C 1
ATOM 918 O O . LYS A 1 113 ? 0.962 24.590 15.928 1.00 43.41 113 LYS A O 1
ATOM 923 N N . ARG A 1 114 ? -1.052 23.873 16.660 1.00 44.69 114 ARG A N 1
ATOM 924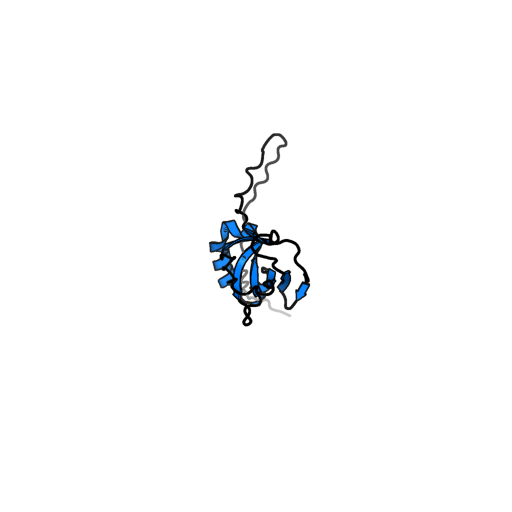 C CA . ARG A 1 114 ? -1.848 24.969 16.096 1.00 44.69 114 ARG A CA 1
ATOM 925 C C . ARG A 1 114 ? -1.147 26.277 16.467 1.00 44.69 114 ARG A C 1
ATOM 927 O O . ARG A 1 114 ? -0.904 26.517 17.651 1.00 44.69 114 ARG A O 1
ATOM 934 N N . ARG A 1 115 ? -0.779 27.102 15.479 1.00 39.16 115 ARG A N 1
ATOM 935 C CA . ARG A 1 115 ? -0.407 28.495 15.748 1.00 39.16 115 ARG A CA 1
ATOM 936 C C . ARG A 1 115 ? -1.660 29.163 16.305 1.00 39.16 115 ARG A C 1
ATOM 938 O O . ARG A 1 115 ? -2.547 29.548 15.557 1.00 39.16 115 ARG A O 1
ATOM 945 N N . SER A 1 116 ? -1.746 29.199 17.626 1.00 41.16 116 SER A N 1
ATOM 946 C CA . SER A 1 116 ? -2.717 29.986 18.363 1.00 41.16 116 SER A CA 1
ATOM 947 C C . SER A 1 116 ? -2.258 31.436 18.336 1.00 41.16 116 SER A C 1
ATOM 949 O O . SER A 1 116 ? -1.228 31.744 18.928 1.00 41.16 116 SER A O 1
ATOM 951 N N . MET A 1 117 ? -3.025 32.301 17.676 1.00 31.55 117 MET A N 1
ATOM 952 C CA . MET A 1 117 ? -3.129 33.727 17.996 1.00 31.55 117 MET A CA 1
ATOM 953 C C . MET A 1 117 ? -4.563 34.197 17.692 1.00 31.55 117 MET A C 1
ATOM 955 O O . MET A 1 117 ? -4.928 34.260 16.525 1.00 31.55 117 MET A O 1
ATOM 959 N N . ASN A 1 118 ? -5.306 34.459 18.783 1.00 32.03 118 ASN A N 1
ATOM 960 C CA . ASN A 1 118 ? -6.394 35.431 19.037 1.00 32.03 118 ASN A CA 1
ATOM 961 C C . ASN A 1 118 ? -7.515 35.629 17.992 1.00 32.03 118 ASN A C 1
ATOM 963 O O . ASN A 1 118 ? -7.237 35.862 16.829 1.00 32.03 118 ASN A O 1
ATOM 967 N N . GLU A 1 119 ? -8.809 35.705 18.311 1.00 38.94 119 GLU A N 1
ATOM 968 C CA . GLU A 1 119 ? -9.563 35.808 19.568 1.00 38.94 119 GLU A CA 1
ATOM 969 C C . GLU A 1 119 ? -11.041 35.562 19.185 1.00 38.94 119 GLU A C 1
ATOM 971 O O . GLU A 1 119 ? -11.482 36.024 18.132 1.00 38.94 119 GLU A O 1
ATOM 976 N N . GLY A 1 120 ? -11.808 34.818 19.982 1.00 30.06 120 GLY A N 1
ATOM 977 C CA . GLY A 1 120 ? -13.205 34.515 19.653 1.00 30.06 120 GLY A CA 1
ATOM 978 C C . GLY A 1 120 ? -13.764 33.373 20.485 1.00 30.06 120 GLY A C 1
ATOM 979 O O . GLY A 1 120 ? -13.834 32.238 20.033 1.00 30.06 120 GLY A O 1
ATOM 980 N N . SER A 1 121 ? -14.109 33.699 21.726 1.00 45.41 121 SER A N 1
ATOM 981 C CA . SE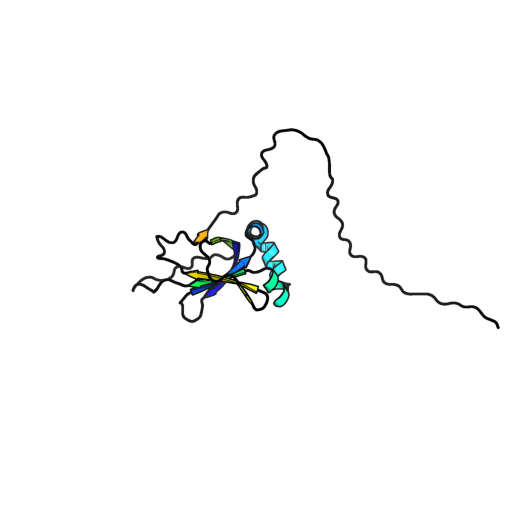R A 1 121 ? -14.812 32.859 22.695 1.00 45.41 121 SER A CA 1
ATOM 982 C C . SER A 1 121 ? -15.941 32.015 22.083 1.00 45.41 121 SER A C 1
ATOM 984 O O . SER A 1 121 ? -16.885 32.551 21.509 1.00 45.41 121 SER A O 1
ATOM 986 N N . SER A 1 122 ? -15.878 30.696 22.257 1.00 34.25 122 SER A N 1
ATOM 987 C CA . SER A 1 122 ? -17.013 29.893 22.736 1.00 34.25 122 SER A CA 1
ATOM 988 C C . SER A 1 122 ? -16.542 28.474 23.059 1.00 34.25 122 SER A C 1
ATOM 990 O O . SER A 1 122 ? -15.972 27.759 22.239 1.00 34.25 122 SER A O 1
ATOM 992 N N . THR A 1 123 ? -16.738 28.102 24.316 1.00 35.34 123 THR A N 1
ATOM 993 C CA . THR A 1 123 ? -16.515 26.770 24.868 1.00 35.34 123 THR A CA 1
ATOM 994 C C . THR A 1 123 ? -17.471 25.778 24.210 1.00 35.34 123 THR A C 1
ATOM 996 O O . THR A 1 123 ? -18.680 25.977 24.278 1.00 35.34 123 THR A O 1
ATOM 999 N N . ILE A 1 124 ? -16.956 24.693 23.628 1.00 36.38 124 ILE A N 1
ATOM 1000 C CA . ILE A 1 124 ? -17.749 23.483 23.378 1.00 36.38 124 ILE A CA 1
ATOM 1001 C C . ILE A 1 124 ? -16.996 22.319 24.016 1.00 36.38 124 ILE A C 1
ATOM 1003 O O . ILE A 1 124 ? -15.875 21.991 23.625 1.00 36.38 124 ILE A O 1
ATOM 1007 N N . GLN A 1 125 ? -17.602 21.766 25.062 1.00 34.50 125 GLN A N 1
ATOM 1008 C CA . GLN A 1 125 ? -17.173 20.548 25.731 1.00 34.50 125 GLN A CA 1
ATOM 1009 C C . GLN A 1 125 ? -17.539 19.369 24.823 1.00 34.50 125 GLN A C 1
ATOM 1011 O O . GLN A 1 125 ? -18.688 19.233 24.417 1.00 34.50 125 GLN A O 1
ATOM 1016 N N . CYS A 1 126 ? -16.558 18.540 24.470 1.00 29.67 126 CYS A N 1
ATOM 1017 C CA . CYS A 1 126 ? -16.830 17.243 23.861 1.00 29.67 126 CYS A CA 1
ATOM 1018 C C . CYS A 1 126 ? -17.033 16.252 25.002 1.00 29.67 126 CYS A C 1
ATOM 1020 O O . CYS A 1 126 ? -16.060 15.765 25.577 1.00 29.67 126 CYS A O 1
ATOM 1022 N N . GLU A 1 127 ? -18.287 16.016 25.360 1.00 34.94 127 GLU A N 1
ATOM 1023 C CA . GLU A 1 127 ? -18.663 14.930 26.250 1.00 34.94 127 GLU A CA 1
ATOM 1024 C C . GLU A 1 127 ? -18.835 13.628 25.459 1.00 34.94 127 GLU A C 1
ATOM 1026 O O . GLU A 1 127 ? -19.460 13.553 24.402 1.00 34.94 127 GLU A O 1
ATOM 1031 N N . ASP A 1 128 ? -18.129 12.637 25.981 1.00 41.69 128 ASP A N 1
ATOM 1032 C CA . ASP A 1 128 ? -17.963 11.264 25.545 1.00 41.69 128 ASP A CA 1
ATOM 1033 C C . ASP A 1 128 ? -19.252 10.494 25.852 1.00 41.69 128 ASP A C 1
ATOM 1035 O O . ASP A 1 128 ? -19.662 10.455 27.011 1.00 41.69 128 ASP A O 1
ATOM 1039 N N . SER A 1 129 ? -19.926 9.919 24.852 1.00 39.69 129 SER A N 1
ATOM 1040 C CA . SER A 1 129 ? -21.050 8.990 25.062 1.00 39.69 129 SER A CA 1
ATOM 1041 C C . SER A 1 129 ? -21.382 8.218 23.784 1.00 39.69 129 SER A C 1
ATOM 1043 O O . SER A 1 129 ? -22.137 8.684 22.936 1.00 39.69 129 SER A O 1
ATOM 1045 N N . LEU A 1 130 ? -20.858 6.998 23.668 1.00 39.88 130 LEU A N 1
ATOM 1046 C CA . LEU A 1 130 ? -21.539 5.916 22.953 1.00 39.88 130 LEU A CA 1
ATOM 1047 C C . LEU A 1 130 ? -21.677 4.737 23.920 1.00 39.88 130 LEU A C 1
ATOM 1049 O O . LEU A 1 130 ? -20.932 3.761 23.849 1.00 39.88 130 LEU A O 1
ATOM 1053 N N . ALA A 1 131 ? -22.612 4.873 24.862 1.00 43.59 131 ALA A N 1
ATOM 1054 C CA . ALA A 1 131 ? -23.196 3.730 25.547 1.00 43.59 131 ALA A CA 1
ATOM 1055 C C . ALA A 1 131 ? -24.132 3.026 24.551 1.00 43.59 131 ALA A C 1
ATOM 1057 O O . ALA A 1 131 ? -24.952 3.677 23.906 1.00 43.59 131 ALA A O 1
ATOM 1058 N N . MET A 1 132 ? -23.950 1.719 24.365 1.00 47.25 132 MET A N 1
ATOM 1059 C CA . MET A 1 132 ? -24.924 0.883 23.668 1.00 47.25 132 MET A CA 1
ATOM 1060 C C . MET A 1 132 ? -25.874 0.343 24.730 1.00 47.25 132 MET A C 1
ATOM 1062 O O . MET A 1 132 ? -25.448 -0.445 25.571 1.00 47.25 132 MET A O 1
ATOM 1066 N N . ASP A 1 133 ? -27.115 0.820 24.717 1.00 47.09 133 ASP A N 1
ATOM 1067 C CA . ASP A 1 133 ? -28.176 0.284 25.562 1.00 47.09 133 ASP A CA 1
ATOM 1068 C C . ASP A 1 133 ? -28.619 -1.078 25.005 1.00 47.09 133 ASP A C 1
ATOM 1070 O O . ASP A 1 133 ? -29.161 -1.179 23.901 1.00 47.09 133 ASP A O 1
ATOM 1074 N N . ASP A 1 134 ? -28.340 -2.127 25.780 1.00 50.41 134 ASP A N 1
ATOM 1075 C CA . ASP A 1 134 ? -29.005 -3.424 25.700 1.00 50.41 134 ASP A CA 1
ATOM 1076 C C . ASP A 1 134 ? -30.405 -3.266 26.310 1.00 50.41 134 ASP A C 1
ATOM 1078 O O . ASP A 1 134 ? -30.530 -3.139 27.529 1.00 50.41 134 ASP A O 1
ATOM 1082 N N . ASP A 1 135 ? -31.457 -3.276 25.488 1.00 48.59 135 ASP A N 1
ATOM 1083 C CA . ASP A 1 135 ? -32.836 -3.296 25.989 1.00 48.59 135 ASP A CA 1
ATOM 1084 C C . ASP A 1 135 ? -33.447 -4.698 25.834 1.00 48.59 135 ASP A C 1
ATOM 1086 O O . ASP A 1 135 ? -33.944 -5.117 24.783 1.00 48.59 135 ASP A O 1
ATOM 1090 N N . GLU A 1 136 ? -33.336 -5.447 26.930 1.00 46.38 136 GLU A N 1
ATOM 1091 C CA . GLU A 1 136 ? -34.050 -6.677 27.239 1.00 46.38 136 GLU A CA 1
ATOM 1092 C C . GLU A 1 136 ? -35.449 -6.318 27.766 1.00 46.38 136 GLU A C 1
ATOM 1094 O O . GLU A 1 136 ? -35.628 -6.021 28.944 1.00 46.38 136 GLU A O 1
ATOM 1099 N N . ALA A 1 137 ? -36.476 -6.390 26.915 1.00 46.56 137 ALA A N 1
ATOM 1100 C CA . ALA A 1 137 ? -37.862 -6.260 27.361 1.00 46.56 137 ALA A CA 1
ATOM 1101 C C . ALA A 1 137 ? -38.485 -7.643 27.615 1.00 46.56 137 ALA A C 1
ATOM 1103 O O . ALA A 1 137 ? -38.884 -8.355 26.687 1.00 46.56 137 ALA A O 1
ATOM 1104 N N . LYS A 1 138 ? -38.609 -8.012 28.896 1.00 40.97 138 LYS A N 1
ATOM 1105 C CA . LYS A 1 138 ? -39.414 -9.146 29.371 1.00 40.97 138 LYS A CA 1
ATOM 1106 C C . LYS A 1 138 ? -40.370 -8.714 30.493 1.00 40.97 138 LYS A C 1
ATOM 1108 O O . LYS A 1 138 ? -39.955 -8.039 31.426 1.00 40.97 138 LYS A O 1
ATOM 1113 N N . ALA A 1 139 ? -41.583 -9.282 30.425 1.00 40.69 139 ALA A N 1
ATOM 1114 C CA . ALA A 1 139 ? -42.673 -9.341 31.419 1.00 40.69 139 ALA A CA 1
ATOM 1115 C C . ALA A 1 139 ? -43.613 -8.111 31.467 1.00 40.69 139 ALA A C 1
ATOM 1117 O O . ALA A 1 139 ? -43.172 -6.995 31.251 1.00 40.69 139 ALA A O 1
ATOM 1118 N N . SER A 1 140 ? -44.927 -8.233 31.698 1.00 44.66 140 SER A N 1
ATOM 1119 C CA . SER A 1 140 ? -45.669 -9.220 32.502 1.00 44.66 140 SER A CA 1
ATOM 1120 C C . SER A 1 140 ? -47.148 -9.375 32.082 1.00 44.66 140 SER A C 1
ATOM 1122 O O . SER A 1 140 ? -47.676 -8.593 31.299 1.00 44.66 140 SER A O 1
ATOM 1124 N N . ALA A 1 141 ? -47.778 -10.421 32.622 1.00 46.59 141 ALA A N 1
ATOM 1125 C CA . ALA A 1 141 ? -49.163 -10.858 32.441 1.00 46.59 141 ALA A CA 1
ATOM 1126 C C . ALA A 1 141 ? -50.185 -10.144 33.365 1.00 46.59 141 ALA A C 1
ATOM 1128 O O . ALA A 1 141 ? -49.785 -9.317 34.180 1.00 46.59 141 ALA A O 1
ATOM 1129 N N . GLU A 1 142 ? -51.446 -10.608 33.266 1.00 43.50 142 GLU A N 1
ATOM 1130 C CA . GLU A 1 142 ? -52.693 -10.270 34.001 1.00 43.50 142 GLU A CA 1
ATOM 1131 C C . GLU A 1 142 ? -53.484 -9.113 33.362 1.00 43.50 142 GLU A C 1
ATOM 1133 O O . GLU A 1 142 ? -52.932 -8.055 33.107 1.00 43.50 142 GLU A O 1
ATOM 1138 N N . GLY A 1 143 ? -54.766 -9.199 33.007 1.00 45.16 143 GLY A N 1
ATOM 1139 C CA . GLY A 1 143 ? -55.846 -10.161 33.220 1.00 45.16 143 GLY A CA 1
ATOM 1140 C C . GLY A 1 143 ? -57.117 -9.313 33.338 1.00 45.16 143 GLY A C 1
ATOM 1141 O O . GLY A 1 143 ? -57.122 -8.421 34.172 1.00 45.16 143 GLY A O 1
ATOM 1142 N N . ASP A 1 144 ? -58.143 -9.522 32.508 1.00 46.22 144 ASP A N 1
ATOM 1143 C CA . ASP A 1 144 ? -59.496 -9.046 32.827 1.00 46.22 144 ASP A CA 1
ATOM 1144 C C . ASP A 1 144 ? -60.571 -9.812 32.044 1.00 46.22 144 ASP A C 1
ATOM 1146 O O . ASP A 1 144 ? -60.419 -10.159 30.871 1.00 46.22 144 ASP A O 1
ATOM 1150 N N . ASP A 1 145 ? -61.621 -10.118 32.793 1.00 50.00 145 ASP A N 1
ATOM 1151 C CA . ASP A 1 145 ? -62.752 -11.005 32.546 1.00 50.00 145 ASP A CA 1
ATOM 1152 C C . ASP A 1 145 ? -63.967 -10.218 31.992 1.00 50.00 145 ASP A C 1
ATOM 1154 O O . ASP A 1 145 ? -64.037 -8.998 32.132 1.00 50.00 145 ASP A O 1
ATOM 1158 N N . LEU A 1 146 ? -64.955 -10.953 31.459 1.00 47.25 146 LEU A N 1
ATOM 1159 C CA . LEU A 1 146 ? -66.355 -10.563 31.167 1.00 47.25 146 LEU A CA 1
ATOM 1160 C C . LEU A 1 146 ? -66.661 -9.638 29.962 1.00 47.25 146 LEU A C 1
ATOM 1162 O O . LEU A 1 146 ? -66.594 -8.414 30.059 1.00 47.25 146 LEU A O 1
ATOM 1166 N N . LEU A 1 147 ? -67.185 -10.208 28.862 1.00 47.03 147 LEU A N 1
ATOM 1167 C CA . LEU A 1 147 ? -68.632 -10.434 28.597 1.00 47.03 147 LEU A CA 1
ATOM 1168 C C . LEU A 1 147 ? -68.865 -11.048 27.204 1.00 47.03 147 LEU A C 1
ATOM 1170 O O . LEU A 1 147 ? -68.305 -10.525 26.216 1.00 47.03 147 LEU A O 1
#

Foldseek 3Di:
DAFADKDQDPVNFWIKTKDADLLCLVVVVVVNVVLVPDDPLVNQQGTEIETETEDDDDPPDDDDDPDDHSWGKAAPDWADFDQDPNHTYTYDYADDPVPGPRIDTDPPPPDPPPPDDDDDDDDDDPDDDDDDDDDDDDDDDDDDDDD

Organism: Phytophthora nicotianae (strain INRA-310) (NCBI:txid761204)

pLDDT: mean 74.22, std 21.93, range [29.67, 96.0]

Sequence (147 aa):
MCELDFERIDTDKGTRLTLIDAESGVQFKSIRVKFQRLDELRRKQYVFHLTLWDPKKKKGSGSKERFRVGGVYEFRKIHSVHYFAEAAQGSLQSIDPGTDNRVQEVSVVEGNKRRSMNEGSSTIQCEDSLAMDDDEAKASAEGDDLL

Radius of gyration: 24.93 Å; chains: 1; bounding box: 92×50×50 Å

Secondary structure (DSSP, 8-state):
-EEEEEEE-TTSSEEEEEEE-GGGGTTHHHHHHHHHHS-HHHHHTT-EEEEEEPPPPPTT--------TT-BEEE-S-EEEEEETTEEEEEEEPP-TTT-TTEEE------------------------------------------